Protein AF-V4SGR3-F1 (afdb_monomer_lite)

Organism: Citrus clementina (NCBI:txid85681)

Foldseek 3Di:
DDDDDDDDDDDDPDPCVVVCVVDDVPPPPPDPPPPPDPPQDPVRVVVVCVVVVVVVVCQVPDPVCVVPVVVVVVVVCVVVVPPPPPDPPDDDDDDDDDDDDDDDDDDDDDDDDDD

Secondary structure (DSSP, 8-state):
-PPPPPP--------GGGHHHHS------SS----------HHHHHHHHHHHHHHHHHHHT-HHHHH-HHHHHHHHHHHHH---S------------------------------

pLDDT: mean 72.45, std 18.81, range [42.94, 97.94]

InterPro domains:
  IPR028160 Ribosome biogenesis protein Slx9-like [PF15341] (2-80)

Sequence (115 aa):
KKKLRGRQKKLKVYNLSTLSESLPELKAPRQPIPAADLKLNCKARQKLILKEGKQLSTVLNHPAFQVDPLAAINQHLESTQRVSDEKPKKKMNKNGSKKRKGKSKTSDRAQSMDV

Radius of gyration: 29.83 Å; chains: 1; bounding box: 103×40×62 Å

Structure (mmCIF, N/CA/C/O backbone):
data_AF-V4SGR3-F1
#
_entry.id   AF-V4SGR3-F1
#
loop_
_atom_site.group_PDB
_atom_site.id
_atom_site.type_symbol
_atom_site.label_atom_id
_atom_site.label_alt_id
_atom_site.label_comp_id
_atom_site.label_asym_id
_atom_site.label_entity_id
_atom_site.label_seq_id
_atom_site.pdbx_PDB_ins_code
_atom_site.Cartn_x
_atom_site.Cartn_y
_atom_site.Cartn_z
_atom_site.occupancy
_atom_site.B_iso_or_equiv
_atom_site.auth_seq_id
_atom_site.auth_comp_id
_atom_site.auth_asym_id
_atom_site.auth_atom_id
_atom_site.pdbx_PDB_model_num
ATOM 1 N N . LYS A 1 1 ? -57.544 16.330 15.941 1.00 51.41 1 LYS A N 1
ATOM 2 C CA . LYS A 1 1 ? -56.678 15.941 14.792 1.00 51.41 1 LYS A CA 1
ATOM 3 C C . LYS A 1 1 ? -55.749 14.803 15.236 1.00 51.41 1 LYS A C 1
ATOM 5 O O . LYS A 1 1 ? -54.986 15.007 16.170 1.00 51.41 1 LYS A O 1
ATOM 10 N N . LYS A 1 2 ? -55.874 13.596 14.665 1.00 58.09 2 LYS A N 1
ATOM 11 C CA . LYS A 1 2 ? -55.183 12.364 15.119 1.00 58.09 2 LYS A CA 1
ATOM 12 C C . LYS A 1 2 ? -53.886 12.157 14.314 1.00 58.09 2 LYS A C 1
ATOM 14 O O . LYS A 1 2 ? -53.921 12.275 13.095 1.00 58.09 2 LYS A O 1
ATOM 19 N N . LYS A 1 3 ? -52.750 11.902 14.981 1.00 68.06 3 LYS A N 1
ATOM 20 C CA . LYS A 1 3 ? -51.427 11.748 14.337 1.00 68.06 3 LYS A CA 1
ATOM 21 C C . LYS A 1 3 ? -51.318 10.410 13.587 1.00 68.06 3 LYS A C 1
ATOM 23 O O . LYS A 1 3 ? -51.694 9.369 14.124 1.00 68.06 3 LYS A O 1
ATOM 28 N N . LEU A 1 4 ? -50.791 10.452 12.361 1.00 64.69 4 LEU A N 1
ATOM 29 C CA . LEU A 1 4 ? -50.535 9.283 11.513 1.00 64.69 4 LEU A CA 1
ATOM 30 C C . LEU A 1 4 ? -49.384 8.442 12.091 1.00 64.69 4 LEU A C 1
ATOM 32 O O . LEU A 1 4 ? -48.304 8.961 12.371 1.00 64.69 4 LEU A O 1
ATOM 36 N N . ARG A 1 5 ? -49.623 7.138 12.280 1.00 66.75 5 ARG A N 1
ATOM 37 C CA . ARG A 1 5 ? -48.613 6.158 12.712 1.00 66.75 5 ARG A CA 1
ATOM 38 C C . ARG A 1 5 ? -47.539 6.008 11.628 1.00 66.75 5 ARG A C 1
ATOM 40 O O . ARG A 1 5 ? -47.860 5.725 10.477 1.00 66.75 5 ARG A O 1
ATOM 47 N N . GLY A 1 6 ? -46.270 6.165 12.006 1.00 71.62 6 GLY A N 1
ATOM 48 C CA . GLY A 1 6 ? -45.130 5.929 11.120 1.00 71.62 6 GLY A CA 1
ATOM 49 C C . GLY A 1 6 ? -45.073 4.474 10.642 1.00 71.62 6 GLY A C 1
ATOM 50 O O . GLY A 1 6 ? -45.268 3.545 11.426 1.00 71.62 6 GLY A O 1
ATOM 51 N N . ARG A 1 7 ? -44.811 4.270 9.346 1.00 70.50 7 ARG A N 1
ATOM 52 C CA . ARG A 1 7 ? -44.596 2.938 8.765 1.00 70.50 7 ARG A CA 1
ATOM 53 C C . ARG A 1 7 ? -43.303 2.334 9.320 1.00 70.50 7 ARG A C 1
ATOM 55 O O . ARG A 1 7 ? -42.225 2.876 9.098 1.00 70.50 7 ARG A O 1
ATOM 62 N N . GLN A 1 8 ? -43.402 1.186 9.987 1.00 70.44 8 GLN A N 1
ATOM 63 C CA . GLN A 1 8 ? -42.239 0.377 10.349 1.00 70.44 8 GLN A CA 1
ATOM 64 C C . GLN A 1 8 ? -41.710 -0.328 9.093 1.00 70.44 8 GLN A C 1
ATOM 66 O O . GLN A 1 8 ? -42.360 -1.225 8.555 1.00 70.44 8 GLN A O 1
ATOM 71 N N . LYS A 1 9 ? -40.537 0.083 8.598 1.00 71.62 9 LYS A N 1
ATOM 72 C CA . LYS A 1 9 ? -39.818 -0.660 7.555 1.00 71.62 9 LYS A CA 1
ATOM 73 C C . LYS A 1 9 ? -39.238 -1.926 8.188 1.00 71.62 9 LYS A C 1
ATOM 75 O O . LYS A 1 9 ? -38.328 -1.842 9.006 1.00 71.62 9 LYS A O 1
ATOM 80 N N . LYS A 1 10 ? -39.762 -3.096 7.814 1.00 71.88 10 LYS A N 1
ATOM 81 C CA . LYS A 1 10 ? -39.150 -4.381 8.167 1.00 71.88 10 LYS A CA 1
ATOM 82 C C . LYS A 1 10 ? -37.917 -4.572 7.286 1.00 71.88 10 LYS A C 1
ATOM 84 O O . LYS A 1 10 ? -38.044 -4.823 6.090 1.00 71.88 10 LYS A O 1
ATOM 89 N N . LEU A 1 11 ? -36.734 -4.386 7.866 1.00 70.56 11 LEU A N 1
ATOM 90 C CA . LEU A 1 11 ? -35.474 -4.763 7.231 1.00 70.56 11 LEU A CA 1
ATOM 91 C C . LEU A 1 11 ? -35.494 -6.278 6.999 1.00 70.56 11 LEU A C 1
ATOM 93 O O . LEU A 1 11 ? -35.638 -7.049 7.946 1.00 70.56 11 LEU A O 1
ATOM 97 N N . LYS A 1 12 ? -35.381 -6.701 5.737 1.00 72.50 12 LYS A N 1
ATOM 98 C CA . LYS A 1 12 ? -35.099 -8.098 5.407 1.00 72.50 12 LYS A CA 1
ATOM 99 C C . LYS A 1 12 ? -33.652 -8.362 5.815 1.00 72.50 12 LYS A C 1
ATOM 101 O O . LYS A 1 12 ? -32.735 -7.859 5.173 1.00 72.50 12 LYS A O 1
ATOM 106 N N . VAL A 1 13 ? -33.457 -9.097 6.904 1.00 75.44 13 VAL A N 1
ATOM 107 C CA . VAL A 1 13 ? -32.138 -9.613 7.272 1.00 75.44 13 VAL A CA 1
ATOM 108 C C . VAL A 1 13 ? -31.880 -10.792 6.345 1.00 75.44 13 VAL A C 1
ATOM 110 O O . VAL A 1 13 ? -32.377 -11.891 6.576 1.00 75.44 13 VAL A O 1
ATOM 113 N N . TYR A 1 14 ? -31.200 -10.542 5.230 1.00 75.94 14 TYR A N 1
ATOM 114 C CA . TYR A 1 14 ? -30.718 -11.628 4.389 1.00 75.94 14 TYR A CA 1
ATOM 115 C C . TYR A 1 14 ? -29.699 -12.428 5.199 1.00 75.94 14 TYR A C 1
ATOM 117 O O . TYR A 1 14 ? -28.774 -11.856 5.777 1.00 75.94 14 TYR A O 1
ATOM 125 N N . ASN A 1 15 ? -29.907 -13.740 5.292 1.00 77.00 15 ASN A N 1
ATOM 126 C CA . ASN A 1 15 ? -28.974 -14.621 5.970 1.00 77.00 15 ASN A CA 1
ATOM 127 C C . ASN A 1 15 ? -27.709 -14.746 5.105 1.00 77.00 15 ASN A C 1
ATOM 129 O O . ASN A 1 15 ? -27.750 -15.340 4.033 1.00 77.00 15 ASN A O 1
ATOM 133 N N . LEU A 1 16 ? -26.609 -14.145 5.562 1.00 81.38 16 LEU A N 1
ATOM 134 C CA . LEU A 1 16 ? -25.319 -14.141 4.868 1.00 81.38 16 LEU A CA 1
ATOM 135 C C . LEU A 1 16 ? -24.459 -15.375 5.188 1.00 81.38 16 LEU A C 1
ATOM 137 O O . LEU A 1 16 ? -23.307 -15.432 4.768 1.00 81.38 16 LEU A O 1
ATOM 141 N N . SER A 1 17 ? -24.988 -16.368 5.914 1.00 76.25 17 SER A N 1
ATOM 142 C CA . SER A 1 17 ? -24.264 -17.603 6.244 1.00 76.25 17 SER A CA 1
ATOM 143 C C . SER A 1 17 ? -23.819 -18.402 5.017 1.00 76.25 17 SER A C 1
ATOM 145 O O . SER A 1 17 ? -22.897 -19.193 5.130 1.00 76.25 17 SER A O 1
ATOM 147 N N . THR A 1 18 ? -24.400 -18.189 3.835 1.00 77.44 18 THR A N 1
ATOM 148 C CA . THR A 1 18 ? -23.925 -18.832 2.597 1.00 77.44 18 THR A CA 1
ATOM 149 C C . THR A 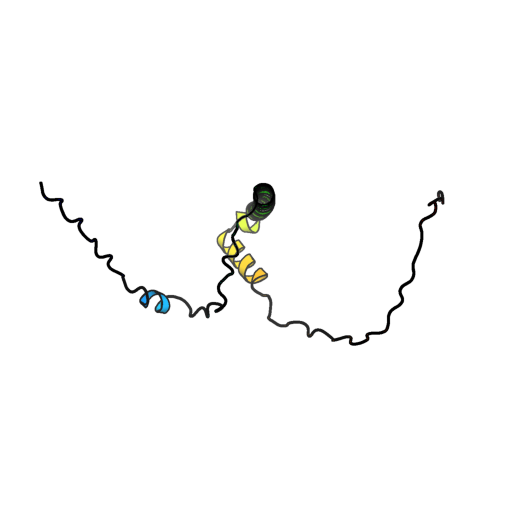1 18 ? -22.570 -18.292 2.128 1.00 77.44 18 THR A C 1
ATOM 151 O O . THR A 1 18 ? -21.852 -18.978 1.409 1.00 77.44 18 THR A O 1
ATOM 154 N N . LEU A 1 19 ? -22.167 -17.086 2.551 1.00 75.62 19 LEU A N 1
ATOM 155 C CA . LEU A 1 19 ? -20.874 -16.513 2.163 1.00 75.62 19 LEU A CA 1
ATOM 156 C C . LEU A 1 19 ? -19.692 -17.265 2.790 1.00 75.62 19 LEU A C 1
ATOM 158 O O . LEU A 1 19 ? -18.603 -17.254 2.218 1.00 75.62 19 LEU A O 1
ATOM 162 N N . SER A 1 20 ? -19.890 -17.951 3.923 1.00 72.44 20 SER A N 1
ATOM 163 C CA . SER A 1 20 ? -18.819 -18.731 4.555 1.00 72.44 20 SER A CA 1
ATOM 164 C C . SER A 1 20 ? -18.454 -19.999 3.790 1.00 72.44 20 SER A C 1
ATOM 166 O O . SER A 1 20 ? -17.348 -20.485 3.962 1.00 72.44 20 SER A O 1
ATOM 168 N N . GLU A 1 21 ? -19.345 -20.525 2.946 1.00 78.38 21 GLU A N 1
ATOM 169 C CA . GLU A 1 21 ? -19.049 -21.685 2.092 1.00 78.38 21 GLU A CA 1
ATOM 170 C C . GLU A 1 21 ? -18.131 -21.307 0.918 1.00 78.38 21 GLU A C 1
ATOM 172 O O . GLU A 1 21 ? -17.300 -22.097 0.486 1.00 78.38 21 GLU A O 1
ATOM 177 N N . SER A 1 22 ? -18.249 -20.068 0.428 1.00 77.50 22 SER A N 1
ATOM 178 C CA . SER A 1 22 ? -17.468 -19.564 -0.711 1.00 77.50 22 SER A CA 1
ATOM 179 C C . SER A 1 22 ? -16.070 -19.052 -0.355 1.00 77.50 22 SER A C 1
ATOM 181 O O . SER A 1 22 ? -15.267 -18.782 -1.247 1.00 77.50 22 SER A O 1
ATOM 183 N N . LEU A 1 23 ? -15.781 -18.877 0.934 1.00 78.81 23 LEU A N 1
ATOM 184 C CA . LEU A 1 23 ? -14.497 -18.375 1.404 1.00 78.81 23 LEU A CA 1
ATOM 185 C C . LEU A 1 23 ? -13.687 -19.527 2.005 1.00 78.81 23 LEU A C 1
ATOM 187 O O . LEU A 1 23 ? -14.259 -20.372 2.693 1.00 78.81 23 LEU A O 1
ATOM 191 N N . PRO A 1 24 ? -12.356 -19.557 1.809 1.00 75.38 24 PRO A N 1
ATOM 192 C CA . PRO A 1 24 ? -11.494 -20.448 2.571 1.00 75.38 24 PRO A CA 1
ATOM 193 C C . PRO A 1 24 ? -11.801 -20.285 4.057 1.00 75.38 24 PRO A C 1
ATOM 195 O O . PRO A 1 24 ? -12.017 -19.158 4.510 1.00 75.38 24 PRO A O 1
ATOM 198 N N . GLU A 1 25 ? -11.822 -21.391 4.800 1.00 66.38 25 GLU A N 1
ATOM 199 C CA . GLU A 1 25 ? -12.164 -21.429 6.222 1.00 66.38 25 GLU A CA 1
ATOM 200 C C . GLU A 1 25 ? -11.074 -20.716 7.050 1.00 66.38 25 GLU A C 1
ATOM 202 O O . GLU A 1 25 ? -10.237 -21.315 7.724 1.00 66.38 25 GLU A O 1
ATOM 207 N N . LEU A 1 26 ? -11.041 -19.388 6.954 1.00 60.75 26 LEU A N 1
ATOM 208 C CA . LEU A 1 26 ? -10.175 -18.508 7.709 1.00 60.75 26 LEU A CA 1
ATOM 209 C C . LEU A 1 26 ? -10.612 -18.655 9.158 1.00 60.75 26 LEU A C 1
ATOM 211 O O . LEU A 1 26 ? -11.642 -18.114 9.569 1.00 60.75 26 LEU A O 1
ATOM 215 N N . LYS A 1 27 ? -9.838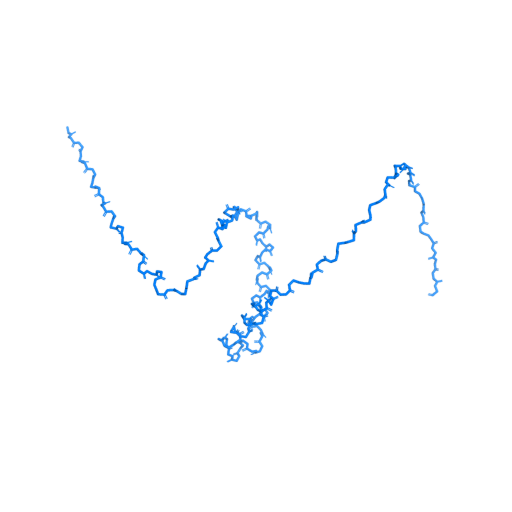 -19.414 9.941 1.00 60.38 27 LYS A N 1
ATOM 216 C CA . LYS A 1 27 ? -9.930 -19.394 11.399 1.00 60.38 27 LYS A CA 1
ATOM 217 C C . LYS A 1 27 ? -9.615 -17.966 11.823 1.00 60.38 27 LYS A C 1
ATOM 219 O O . LYS A 1 27 ? -8.459 -17.606 12.026 1.00 60.38 27 LYS A O 1
ATOM 224 N N . ALA A 1 28 ? -10.649 -17.131 11.877 1.00 59.81 28 ALA A N 1
ATOM 225 C CA . ALA A 1 28 ? -10.523 -15.762 12.324 1.00 59.81 28 ALA A CA 1
ATOM 226 C C . ALA A 1 28 ? -9.835 -15.815 13.692 1.00 59.81 28 ALA A C 1
ATOM 228 O O . ALA A 1 28 ? -10.284 -16.582 14.557 1.00 59.81 28 ALA A O 1
ATOM 229 N N . PRO A 1 29 ? -8.748 -15.059 13.916 1.00 57.94 29 PRO A N 1
ATOM 230 C CA . PRO A 1 29 ? -8.237 -14.875 15.256 1.00 57.94 29 PRO A CA 1
ATOM 231 C C . PRO A 1 29 ? -9.416 -14.416 16.110 1.00 57.94 29 PRO A C 1
ATOM 233 O O . PRO A 1 29 ? -9.973 -13.345 15.901 1.00 57.94 29 PRO A O 1
ATOM 236 N N . ARG A 1 30 ? -9.839 -15.258 17.055 1.00 55.56 30 ARG A N 1
ATOM 237 C CA . ARG A 1 30 ? -10.978 -15.016 17.957 1.00 55.56 30 ARG A CA 1
ATOM 238 C C . ARG A 1 30 ? -10.737 -13.856 18.926 1.00 55.56 30 ARG A C 1
ATOM 240 O O . ARG A 1 30 ? -11.505 -13.663 19.864 1.00 55.56 30 ARG A O 1
ATOM 247 N N . GLN A 1 31 ? -9.642 -13.129 18.743 1.00 58.59 31 GLN A N 1
ATOM 248 C CA . GLN A 1 31 ? -9.392 -11.916 19.478 1.00 58.59 31 GLN A CA 1
ATOM 249 C C . GLN A 1 31 ? -10.170 -10.808 18.781 1.00 58.59 31 GLN A C 1
ATOM 251 O O . GLN A 1 31 ? -9.966 -10.608 17.581 1.00 58.59 31 GLN A O 1
ATOM 256 N N . PRO A 1 32 ? -11.058 -10.089 19.488 1.00 55.91 32 PRO A N 1
ATOM 257 C CA . PRO A 1 32 ? -11.526 -8.823 18.967 1.00 55.91 32 PRO A CA 1
ATOM 258 C C . PRO A 1 32 ? -10.269 -8.029 18.625 1.00 55.91 32 PRO A C 1
ATOM 260 O O . PRO A 1 32 ? -9.441 -7.773 19.502 1.00 55.91 32 PRO A O 1
ATOM 263 N N . ILE A 1 33 ? -10.097 -7.703 17.339 1.00 57.41 33 ILE A N 1
ATOM 264 C CA . ILE A 1 33 ? -9.178 -6.642 16.933 1.00 57.41 33 ILE A CA 1
ATOM 265 C C . ILE A 1 33 ? -9.501 -5.516 17.902 1.00 57.41 33 ILE A C 1
ATOM 267 O O . ILE A 1 33 ? -10.682 -5.154 17.985 1.00 57.41 33 ILE A O 1
ATOM 271 N N . PRO A 1 34 ? -8.541 -5.031 18.707 1.00 52.59 34 PRO A N 1
ATOM 272 C CA . PRO A 1 34 ? -8.849 -3.955 19.608 1.00 52.59 34 PRO A CA 1
ATOM 273 C C . PRO A 1 34 ? -9.347 -2.838 18.706 1.00 52.59 34 PRO A C 1
ATOM 275 O O . PRO A 1 34 ? -8.572 -2.234 17.967 1.00 52.59 34 PRO A O 1
ATOM 278 N N . ALA A 1 35 ? -10.640 -2.535 18.786 1.00 54.19 35 ALA A N 1
ATOM 279 C CA . ALA A 1 35 ? -11.191 -1.255 18.387 1.00 54.19 35 ALA A CA 1
ATOM 280 C C . ALA A 1 35 ? -10.675 -0.186 19.368 1.00 54.19 35 ALA A C 1
ATOM 282 O O . ALA A 1 35 ? -11.425 0.663 19.832 1.00 54.19 35 ALA A O 1
ATOM 283 N N . ALA A 1 36 ? -9.394 -0.281 19.747 1.00 56.84 36 ALA A N 1
ATOM 284 C CA . ALA A 1 36 ? -8.630 0.726 20.431 1.00 56.84 36 ALA A CA 1
ATOM 285 C C . ALA A 1 36 ? -8.511 1.849 19.416 1.00 56.84 36 ALA A C 1
ATOM 287 O O . ALA A 1 36 ? -7.611 1.866 18.580 1.00 56.84 36 ALA A O 1
ATOM 288 N N . ASP A 1 37 ? -9.548 2.675 19.431 1.00 58.06 37 ASP A N 1
ATOM 289 C CA . ASP A 1 37 ? -9.694 3.963 18.802 1.00 58.06 37 ASP A CA 1
ATOM 290 C C . ASP A 1 37 ? -8.477 4.355 17.967 1.00 58.06 37 ASP A C 1
ATOM 292 O O . ASP A 1 37 ? -7.470 4.844 18.486 1.00 58.06 37 ASP A O 1
ATOM 296 N N . LEU A 1 38 ? -8.621 4.274 16.643 1.00 64.50 38 LEU A N 1
ATOM 297 C CA . LEU A 1 38 ? -7.777 4.988 15.679 1.00 64.50 38 LEU A CA 1
ATOM 298 C C . LEU A 1 38 ? -7.953 6.523 15.820 1.00 64.50 38 LEU A C 1
ATOM 300 O O . LEU A 1 38 ? -7.930 7.281 14.844 1.00 64.50 38 LEU A O 1
ATOM 304 N N . LYS A 1 39 ? -8.138 7.030 17.047 1.00 80.94 39 LYS A N 1
ATOM 305 C CA . LYS A 1 39 ? -8.001 8.428 17.447 1.00 80.94 39 LYS A CA 1
ATOM 306 C C . LYS A 1 39 ? -6.525 8.799 17.402 1.00 80.94 39 LYS A C 1
ATOM 308 O O . LYS A 1 39 ? -5.883 9.117 18.398 1.00 80.94 39 LYS A O 1
ATOM 313 N N . LEU A 1 40 ? -5.988 8.810 16.191 1.00 82.31 40 LEU A N 1
ATOM 314 C CA . LEU A 1 40 ? -4.724 9.453 15.906 1.00 82.31 40 LEU A CA 1
ATOM 315 C C . LEU A 1 40 ? -4.912 10.962 16.101 1.00 82.31 40 LEU A C 1
ATOM 317 O O . LEU A 1 40 ? -5.844 11.567 15.562 1.00 82.31 40 LEU A O 1
ATOM 321 N N . ASN A 1 41 ? -4.033 11.587 16.878 1.00 93.44 41 ASN A N 1
ATOM 322 C CA . ASN A 1 41 ? -3.975 13.045 16.927 1.00 93.44 41 ASN A CA 1
ATOM 323 C C . ASN A 1 41 ? -3.486 13.603 15.573 1.00 93.44 41 ASN A C 1
ATOM 325 O O . ASN A 1 41 ? -2.897 12.877 14.769 1.00 93.44 41 ASN A O 1
ATOM 329 N N . CYS A 1 42 ? -3.717 14.891 15.306 1.00 92.12 42 CYS A N 1
ATOM 330 C CA . CYS A 1 42 ? -3.391 15.506 14.012 1.00 92.12 42 CYS A CA 1
ATOM 331 C C . CYS A 1 42 ? -1.911 15.325 13.625 1.00 92.12 42 CYS A C 1
ATOM 333 O O . CYS A 1 42 ? -1.608 15.006 12.477 1.00 92.12 42 CYS A O 1
ATOM 335 N N . LYS A 1 43 ? -0.990 15.430 14.595 1.00 94.25 43 LYS A N 1
ATOM 336 C CA . LYS A 1 43 ? 0.452 15.216 14.376 1.00 94.25 43 LYS A CA 1
ATOM 337 C C . LYS A 1 43 ? 0.769 13.761 14.014 1.00 94.25 43 LYS A C 1
ATOM 339 O O . LYS A 1 43 ? 1.594 13.505 13.142 1.00 94.25 43 LYS A O 1
ATOM 344 N N . ALA A 1 44 ? 0.121 12.801 14.669 1.00 93.81 44 ALA A N 1
ATOM 345 C CA . ALA A 1 44 ? 0.268 11.380 14.378 1.00 93.81 44 ALA A CA 1
ATOM 346 C C . ALA A 1 44 ? -0.271 11.039 12.983 1.00 93.81 44 ALA A C 1
ATOM 348 O O . ALA A 1 44 ? 0.394 10.312 12.251 1.00 93.81 44 ALA A O 1
ATOM 349 N N . ARG A 1 45 ? -1.408 11.624 12.576 1.00 94.69 45 ARG A N 1
ATOM 350 C CA . ARG A 1 45 ? -1.950 11.471 11.213 1.00 94.69 45 ARG A CA 1
ATOM 351 C C . ARG A 1 45 ? -0.993 12.012 10.159 1.00 94.69 45 ARG A C 1
ATOM 353 O O . ARG A 1 45 ? -0.706 11.309 9.203 1.00 94.69 45 ARG A O 1
ATOM 360 N N . GLN A 1 46 ? -0.445 13.212 10.353 1.00 95.88 46 GLN A N 1
ATOM 361 C CA . GLN A 1 46 ? 0.540 13.779 9.423 1.00 95.88 46 GLN A CA 1
ATOM 362 C C . GLN A 1 46 ? 1.776 12.884 9.287 1.00 95.88 46 GLN A C 1
ATOM 364 O O . GLN A 1 46 ? 2.207 12.586 8.178 1.00 95.88 46 GLN A O 1
ATOM 369 N N . LYS A 1 47 ? 2.320 12.392 10.408 1.00 96.12 47 LYS A N 1
ATOM 370 C CA . LYS A 1 47 ? 3.448 11.450 10.383 1.00 96.12 47 LYS A CA 1
ATOM 371 C C . LYS A 1 47 ? 3.103 10.148 9.662 1.00 96.12 47 LYS A C 1
ATOM 373 O O . LYS A 1 47 ? 3.958 9.631 8.953 1.00 96.12 47 LYS A O 1
ATOM 378 N N . LEU A 1 48 ? 1.890 9.627 9.848 1.00 95.12 48 LEU A N 1
ATOM 379 C CA . LEU A 1 48 ? 1.413 8.440 9.142 1.00 95.12 48 LEU A CA 1
ATOM 380 C C . LEU A 1 48 ? 1.366 8.699 7.633 1.00 95.12 48 LEU A C 1
ATOM 382 O O . LEU A 1 48 ? 2.016 7.980 6.891 1.00 95.12 48 LEU A O 1
ATOM 386 N N . ILE A 1 49 ? 0.719 9.782 7.194 1.00 96.12 49 ILE A N 1
ATOM 387 C CA . ILE A 1 49 ? 0.627 10.157 5.772 1.00 96.12 49 ILE A CA 1
ATOM 388 C C . ILE A 1 49 ? 2.017 10.262 5.132 1.00 96.12 49 ILE A C 1
ATOM 390 O O . ILE A 1 49 ? 2.235 9.733 4.048 1.00 96.12 49 ILE A O 1
ATOM 394 N N . LEU A 1 50 ? 2.983 10.893 5.809 1.00 97.69 50 LEU A N 1
ATOM 395 C CA . LEU A 1 50 ? 4.351 11.011 5.292 1.00 97.69 50 LEU A CA 1
ATOM 396 C C . LEU A 1 50 ? 5.071 9.661 5.180 1.00 97.69 50 LEU A C 1
ATOM 398 O O . LEU A 1 50 ? 5.898 9.489 4.288 1.00 97.69 50 LEU A O 1
ATOM 402 N N . LYS A 1 51 ? 4.804 8.718 6.087 1.00 97.38 51 LYS A N 1
ATOM 403 C CA . LYS A 1 51 ? 5.389 7.371 6.034 1.00 97.38 51 LYS A CA 1
ATOM 404 C C . LYS A 1 51 ? 4.772 6.548 4.909 1.00 97.38 51 LYS A C 1
ATOM 406 O O . LYS A 1 51 ? 5.511 6.046 4.069 1.00 97.38 51 LYS A O 1
ATOM 411 N N . GLU A 1 52 ? 3.445 6.485 4.868 1.00 96.25 52 GLU A N 1
ATOM 412 C CA . GLU A 1 52 ? 2.701 5.735 3.852 1.00 96.25 52 GLU A CA 1
ATOM 413 C C . GLU A 1 52 ? 2.959 6.300 2.451 1.00 96.25 52 GLU A C 1
ATOM 415 O O . GLU A 1 52 ? 3.197 5.549 1.514 1.00 96.25 52 GLU A O 1
ATOM 420 N N . GLY A 1 53 ? 3.025 7.627 2.302 1.00 97.94 53 GLY A N 1
ATOM 421 C CA . GLY A 1 53 ? 3.353 8.263 1.025 1.00 97.94 53 GLY A CA 1
ATOM 422 C C . GLY A 1 53 ? 4.744 7.882 0.512 1.00 97.94 53 GLY A C 1
ATOM 423 O O . GLY A 1 53 ? 4.908 7.594 -0.672 1.00 97.94 53 GLY A O 1
ATOM 424 N N . LYS A 1 54 ? 5.743 7.805 1.403 1.00 97.31 54 LYS A N 1
ATOM 425 C CA . LYS A 1 54 ? 7.083 7.318 1.040 1.00 97.31 54 LYS A CA 1
ATOM 426 C C . LYS A 1 54 ? 7.042 5.854 0.609 1.00 97.31 54 LYS A C 1
ATOM 428 O O . LYS A 1 54 ? 7.584 5.533 -0.443 1.00 97.31 54 LYS A O 1
ATOM 433 N N . GLN A 1 55 ? 6.371 4.991 1.368 1.00 95.31 55 GLN A N 1
ATOM 434 C CA . GLN A 1 55 ? 6.231 3.573 1.022 1.00 95.31 55 GLN A CA 1
ATOM 435 C C . GLN A 1 55 ? 5.523 3.377 -0.324 1.00 95.31 55 GLN A C 1
ATOM 437 O O . GLN A 1 55 ? 6.008 2.639 -1.180 1.00 95.31 55 GLN A O 1
ATOM 442 N N . LEU A 1 56 ? 4.438 4.110 -0.569 1.00 96.00 56 LEU A N 1
ATOM 443 C CA . LEU A 1 56 ? 3.744 4.071 -1.850 1.00 96.00 56 LEU A CA 1
ATOM 444 C C . LEU A 1 56 ? 4.665 4.511 -2.992 1.00 96.00 56 LEU A C 1
ATOM 446 O O . LEU A 1 56 ? 4.760 3.816 -3.998 1.00 96.00 56 LEU A O 1
ATOM 450 N N . SER A 1 57 ? 5.402 5.613 -2.818 1.00 97.12 57 SER A N 1
ATOM 451 C CA . SER A 1 57 ? 6.350 6.074 -3.838 1.00 97.12 57 SER A CA 1
ATOM 452 C C . SER A 1 57 ? 7.418 5.025 -4.155 1.00 97.12 57 SER A C 1
ATOM 454 O O . SER A 1 57 ? 7.768 4.842 -5.316 1.00 97.12 57 SER A O 1
ATOM 456 N N . THR A 1 58 ? 7.891 4.276 -3.153 1.00 95.81 58 THR A N 1
ATOM 457 C CA . THR A 1 58 ? 8.872 3.207 -3.382 1.00 95.81 58 THR A CA 1
ATOM 458 C C . THR A 1 58 ? 8.298 2.038 -4.173 1.00 95.81 58 THR A C 1
ATOM 460 O O . THR A 1 58 ? 9.003 1.497 -5.017 1.00 95.81 58 THR A O 1
ATOM 463 N N . VAL A 1 59 ? 7.026 1.684 -3.962 1.00 94.69 59 VAL A N 1
ATOM 464 C CA . VAL A 1 59 ? 6.350 0.634 -4.741 1.00 94.69 59 VAL A CA 1
ATOM 465 C C . VAL A 1 59 ? 6.146 1.088 -6.185 1.00 94.69 59 VAL A C 1
ATOM 467 O O . VAL A 1 59 ? 6.504 0.362 -7.105 1.00 94.69 59 VAL A O 1
ATOM 470 N N . LEU A 1 60 ? 5.647 2.310 -6.395 1.00 95.75 60 LEU A N 1
ATOM 471 C CA . LEU A 1 60 ? 5.398 2.853 -7.738 1.00 95.75 60 LEU A CA 1
ATOM 472 C C . LEU A 1 60 ? 6.684 3.017 -8.565 1.00 95.75 60 LEU A C 1
ATOM 474 O O . LEU A 1 60 ? 6.676 2.832 -9.781 1.00 95.75 60 LEU A O 1
ATOM 478 N N . ASN A 1 61 ? 7.798 3.341 -7.907 1.00 97.12 61 ASN A N 1
ATOM 479 C CA . ASN A 1 61 ? 9.099 3.489 -8.558 1.00 97.12 61 ASN A CA 1
ATOM 480 C C . ASN A 1 61 ? 9.848 2.156 -8.734 1.00 97.12 61 ASN A C 1
ATOM 482 O O . ASN A 1 61 ? 10.943 2.147 -9.293 1.00 97.12 61 ASN A O 1
ATOM 486 N N . HIS A 1 62 ? 9.306 1.036 -8.249 1.00 96.56 62 HIS A N 1
ATOM 487 C CA . HIS A 1 62 ? 9.978 -0.253 -8.343 1.00 96.56 62 HIS A CA 1
ATOM 488 C C . HIS A 1 62 ? 9.868 -0.820 -9.771 1.00 96.56 62 HIS A C 1
ATOM 490 O O . HIS A 1 62 ? 8.755 -0.942 -10.288 1.00 96.56 62 HIS A O 1
ATOM 496 N N . PRO A 1 63 ? 10.975 -1.247 -10.409 1.00 96.69 63 PRO A N 1
ATOM 497 C CA . PRO A 1 63 ? 10.957 -1.680 -11.808 1.00 96.69 63 PRO A CA 1
ATOM 498 C C . PRO A 1 63 ? 10.042 -2.886 -12.040 1.00 96.69 63 PRO A C 1
ATOM 500 O O . PRO A 1 63 ? 9.294 -2.909 -13.011 1.00 96.69 63 PRO A O 1
ATOM 503 N N . ALA A 1 64 ? 10.015 -3.854 -11.116 1.00 95.62 64 ALA A N 1
ATOM 504 C CA . ALA A 1 64 ? 9.107 -4.997 -11.238 1.00 95.62 64 ALA A CA 1
ATOM 505 C C . ALA A 1 64 ? 7.627 -4.574 -11.220 1.00 95.62 64 ALA A C 1
ATOM 507 O O . ALA A 1 64 ? 6.822 -5.165 -11.928 1.00 95.62 64 ALA A O 1
ATOM 508 N N . PHE A 1 65 ? 7.280 -3.528 -10.458 1.00 96.62 65 PHE A N 1
ATOM 509 C CA . PHE A 1 65 ? 5.906 -3.031 -10.366 1.00 96.62 65 PHE A CA 1
ATOM 510 C C . PHE A 1 65 ? 5.490 -2.250 -11.620 1.00 96.62 65 PHE A C 1
ATOM 512 O O . PHE A 1 65 ? 4.325 -2.283 -12.003 1.00 96.62 65 PHE A O 1
ATOM 519 N N . GLN A 1 66 ? 6.437 -1.572 -12.276 1.00 96.19 66 GLN A N 1
ATOM 520 C CA . GLN A 1 66 ? 6.191 -0.871 -13.540 1.00 96.19 66 GLN A CA 1
ATOM 521 C C . GLN A 1 66 ? 5.981 -1.831 -14.716 1.00 96.19 66 GLN A C 1
ATOM 523 O O . GLN A 1 66 ? 5.204 -1.521 -15.615 1.00 96.19 66 GLN A O 1
ATOM 528 N N . VAL A 1 67 ? 6.670 -2.977 -14.711 1.00 97.25 67 VAL A N 1
ATOM 529 C CA . VAL A 1 67 ? 6.554 -3.996 -15.765 1.00 97.25 67 VAL A CA 1
ATOM 530 C C . VAL A 1 67 ? 5.297 -4.847 -15.580 1.00 97.25 67 VAL A C 1
ATOM 532 O O . VAL A 1 67 ? 4.523 -4.992 -16.522 1.00 97.25 67 VAL A O 1
ATOM 535 N N . ASP A 1 68 ? 5.082 -5.395 -14.380 1.00 97.44 68 ASP A N 1
ATOM 536 C CA . ASP A 1 68 ? 3.888 -6.178 -14.050 1.00 97.44 68 ASP A CA 1
ATOM 537 C C . ASP A 1 68 ? 3.482 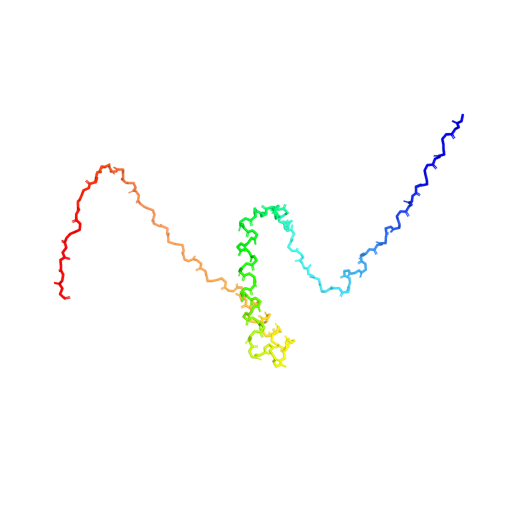-5.949 -12.581 1.00 97.44 68 ASP A C 1
ATOM 539 O O . ASP A 1 68 ? 4.049 -6.560 -11.663 1.00 97.44 68 ASP A O 1
ATOM 543 N N . PRO A 1 69 ? 2.480 -5.088 -12.325 1.00 96.31 69 PRO A N 1
ATOM 544 C CA . PRO A 1 69 ? 2.066 -4.776 -10.966 1.00 96.31 69 PRO A CA 1
ATOM 545 C C . PRO A 1 69 ? 1.462 -5.990 -10.252 1.00 96.31 69 PRO A C 1
ATOM 547 O O . PRO A 1 69 ? 1.625 -6.118 -9.039 1.00 96.31 69 PRO A O 1
ATOM 550 N N . LEU A 1 70 ? 0.791 -6.899 -10.970 1.00 96.69 70 LEU A N 1
ATOM 551 C CA . LEU A 1 70 ? 0.139 -8.061 -10.361 1.00 96.69 70 LEU A CA 1
ATOM 552 C C . LEU A 1 70 ? 1.174 -9.096 -9.924 1.00 96.69 70 LEU A C 1
ATOM 554 O O . LEU A 1 70 ? 1.129 -9.563 -8.784 1.00 96.69 70 LEU A O 1
ATOM 558 N N . ALA A 1 71 ? 2.146 -9.408 -10.784 1.00 95.94 71 ALA A N 1
ATOM 559 C CA . ALA A 1 71 ? 3.236 -10.311 -10.423 1.00 95.94 71 ALA A CA 1
ATOM 560 C C . ALA A 1 71 ? 4.100 -9.741 -9.289 1.00 95.94 71 ALA A C 1
ATOM 562 O O . ALA A 1 71 ? 4.454 -10.473 -8.362 1.00 95.94 71 ALA A O 1
ATOM 563 N N . ALA A 1 72 ? 4.390 -8.436 -9.309 1.00 96.31 72 ALA A N 1
ATOM 564 C CA . ALA A 1 72 ? 5.152 -7.776 -8.250 1.00 96.31 72 ALA A CA 1
ATOM 565 C C . ALA A 1 72 ? 4.433 -7.825 -6.892 1.00 96.31 72 ALA A C 1
ATOM 567 O O . ALA A 1 72 ? 5.067 -8.099 -5.871 1.00 96.31 72 ALA A O 1
ATOM 568 N N . ILE A 1 73 ? 3.111 -7.608 -6.868 1.00 94.69 73 ILE A N 1
ATOM 569 C CA . ILE A 1 73 ? 2.304 -7.756 -5.649 1.00 94.69 73 ILE A CA 1
ATOM 570 C C . ILE A 1 73 ? 2.362 -9.201 -5.151 1.00 94.69 73 ILE A C 1
ATOM 572 O O . ILE A 1 73 ? 2.625 -9.416 -3.970 1.00 94.69 73 ILE A O 1
ATOM 576 N N . ASN A 1 74 ? 2.178 -10.190 -6.027 1.00 94.31 74 ASN A N 1
ATOM 577 C CA . ASN A 1 74 ? 2.214 -11.600 -5.633 1.00 94.31 74 ASN A CA 1
ATOM 578 C C . ASN A 1 74 ? 3.576 -11.995 -5.044 1.00 94.31 74 ASN A C 1
ATOM 580 O O . ASN A 1 74 ? 3.632 -12.565 -3.957 1.00 94.31 74 ASN A O 1
ATOM 584 N N . GLN A 1 75 ? 4.678 -11.600 -5.686 1.00 93.88 75 GLN A N 1
ATOM 585 C CA . GLN A 1 75 ? 6.031 -11.813 -5.162 1.00 93.88 75 GLN A CA 1
ATOM 586 C C . GLN A 1 75 ? 6.237 -11.131 -3.798 1.00 93.88 75 GLN A C 1
ATOM 588 O O . GLN A 1 75 ? 6.837 -11.702 -2.881 1.00 93.88 75 GLN A O 1
ATOM 593 N N . HIS A 1 76 ? 5.741 -9.902 -3.636 1.00 92.00 76 HIS A N 1
ATOM 594 C CA . HIS A 1 76 ? 5.817 -9.193 -2.363 1.00 92.00 76 HIS A CA 1
ATOM 595 C C . HIS A 1 76 ? 5.034 -9.915 -1.260 1.00 92.00 76 HIS A C 1
ATOM 597 O O . HIS A 1 76 ? 5.543 -10.081 -0.150 1.00 92.00 76 HIS A O 1
ATOM 603 N N . LEU A 1 77 ? 3.824 -10.387 -1.560 1.00 90.88 77 LEU A N 1
ATOM 604 C CA . LEU A 1 77 ? 3.019 -11.169 -0.625 1.00 90.88 77 LEU A CA 1
ATOM 605 C C . LEU A 1 77 ? 3.731 -12.471 -0.248 1.00 90.88 77 LEU A C 1
ATOM 607 O O . LEU A 1 77 ? 3.869 -12.754 0.935 1.00 90.88 77 LEU A O 1
ATOM 611 N N . GLU A 1 78 ? 4.275 -13.216 -1.209 1.00 90.56 78 GLU A N 1
ATOM 612 C CA . GLU A 1 78 ? 5.012 -14.456 -0.929 1.00 90.56 78 GLU A CA 1
ATOM 613 C C . GLU A 1 78 ? 6.256 -14.229 -0.058 1.00 90.56 78 GLU A C 1
ATOM 615 O O . GLU A 1 78 ? 6.537 -15.018 0.846 1.00 90.56 78 GLU A O 1
ATOM 620 N N . SER A 1 79 ? 6.996 -13.145 -0.299 1.00 88.62 79 SER A N 1
ATOM 621 C CA . SER A 1 79 ? 8.210 -12.816 0.461 1.00 88.62 79 SER A CA 1
ATOM 622 C C . SER A 1 79 ? 7.922 -12.315 1.878 1.00 88.62 79 SER A C 1
ATOM 624 O O . SER A 1 79 ? 8.651 -12.661 2.805 1.00 88.62 79 SER A O 1
ATOM 626 N N . THR A 1 80 ? 6.856 -11.532 2.072 1.00 84.88 80 THR A N 1
ATOM 627 C CA . THR A 1 80 ? 6.495 -10.964 3.384 1.00 84.88 80 THR A CA 1
ATOM 628 C C . THR A 1 80 ? 5.635 -11.892 4.236 1.00 84.88 80 THR A C 1
ATOM 630 O O . THR A 1 80 ? 5.715 -11.832 5.462 1.00 84.88 80 THR A O 1
ATOM 633 N N . GLN A 1 81 ? 4.840 -12.773 3.623 1.00 71.38 81 GLN A N 1
ATOM 634 C CA . GLN A 1 81 ? 4.002 -13.737 4.343 1.00 71.38 81 GLN A CA 1
ATOM 635 C C . GLN A 1 81 ? 4.779 -14.972 4.809 1.00 71.38 81 GLN A C 1
ATOM 637 O O . GLN A 1 81 ? 4.361 -15.620 5.766 1.00 71.38 81 GLN A O 1
ATOM 642 N N . ARG A 1 82 ? 5.931 -15.290 4.201 1.00 59.59 82 ARG A N 1
ATOM 643 C CA . ARG A 1 82 ? 6.817 -16.375 4.656 1.00 59.59 82 ARG A CA 1
ATOM 644 C C . ARG A 1 82 ? 7.671 -15.955 5.855 1.00 59.59 82 ARG A C 1
ATOM 646 O O . ARG A 1 82 ? 8.896 -16.002 5.824 1.00 59.59 82 ARG A O 1
ATOM 653 N N . VAL A 1 83 ? 7.013 -15.625 6.960 1.00 52.81 83 VAL A N 1
ATOM 654 C CA . VAL A 1 83 ? 7.558 -15.949 8.279 1.00 52.81 83 VAL A CA 1
ATOM 655 C C . VAL A 1 83 ? 7.254 -17.429 8.472 1.00 52.81 83 VAL A C 1
ATOM 657 O O . VAL A 1 83 ? 6.147 -17.798 8.850 1.00 52.81 83 VAL A O 1
ATOM 660 N N . SER A 1 84 ? 8.205 -18.302 8.142 1.00 49.91 84 SER A N 1
ATOM 661 C CA . SER A 1 84 ? 8.170 -19.657 8.680 1.00 49.91 84 SER A CA 1
ATOM 662 C C . SER A 1 84 ? 8.078 -19.541 10.203 1.00 49.91 84 SER A C 1
ATOM 664 O O . SER A 1 84 ? 8.881 -18.858 10.836 1.00 49.91 84 SER A O 1
ATOM 666 N N . ASP A 1 85 ? 7.083 -20.196 10.795 1.00 49.91 85 ASP A N 1
ATOM 667 C CA . ASP A 1 85 ? 6.825 -20.258 12.239 1.00 49.91 85 ASP A CA 1
ATOM 668 C C . ASP A 1 85 ? 7.942 -20.969 13.042 1.00 49.91 85 ASP A C 1
ATOM 670 O O . ASP A 1 85 ? 7.724 -21.453 14.154 1.00 49.91 85 ASP A O 1
ATOM 674 N N . GLU A 1 86 ? 9.178 -21.023 12.544 1.00 57.69 86 GLU A N 1
ATOM 675 C CA . GLU A 1 86 ? 10.318 -21.419 13.360 1.00 57.69 86 GLU A CA 1
ATOM 676 C C . GLU A 1 86 ? 10.797 -20.227 14.183 1.00 57.69 86 GLU A C 1
ATOM 678 O O . GLU A 1 86 ? 11.797 -19.566 13.905 1.00 57.69 86 GLU A O 1
ATOM 683 N N . LYS A 1 87 ? 10.068 -19.975 15.275 1.00 49.41 87 LYS A N 1
ATOM 684 C CA . LYS A 1 87 ? 10.602 -19.237 16.421 1.00 49.41 87 LYS A CA 1
ATOM 685 C C . LYS A 1 87 ? 11.981 -19.816 16.777 1.00 49.41 87 LYS A C 1
ATOM 687 O O . LYS A 1 87 ? 12.033 -20.967 17.225 1.00 49.41 87 LYS A O 1
ATOM 692 N N . PRO A 1 88 ? 13.086 -19.050 16.732 1.00 53.50 88 PRO A N 1
ATOM 693 C CA . PRO A 1 88 ? 14.290 -19.477 17.421 1.00 53.50 88 PRO A CA 1
ATOM 694 C C . PRO A 1 88 ? 13.964 -19.560 18.917 1.00 53.50 88 PRO A C 1
ATOM 696 O O . PRO A 1 88 ? 13.572 -18.575 19.553 1.00 53.50 88 PRO A O 1
ATOM 699 N N . LYS A 1 89 ? 14.065 -20.772 19.477 1.00 57.03 89 LYS A N 1
ATOM 700 C CA . LYS A 1 89 ? 13.846 -21.046 20.901 1.00 57.03 89 LYS A CA 1
ATOM 701 C C . LYS A 1 89 ? 14.702 -20.086 21.730 1.00 57.03 89 LYS A C 1
ATOM 703 O O . LYS A 1 89 ? 15.929 -20.151 21.724 1.00 57.03 89 LYS A O 1
ATOM 708 N N . LYS A 1 90 ? 14.030 -19.198 22.461 1.00 55.81 90 LYS A N 1
ATOM 709 C CA . LYS A 1 90 ? 14.629 -18.248 23.399 1.00 55.81 90 LYS A CA 1
ATOM 710 C C . LYS A 1 90 ? 15.427 -19.027 24.452 1.00 55.81 90 LYS A C 1
ATOM 712 O O . LYS A 1 90 ? 14.834 -19.688 25.303 1.00 55.81 90 LYS A O 1
ATOM 717 N N . LYS A 1 91 ? 16.764 -18.964 24.411 1.00 62.22 91 LYS A N 1
ATOM 718 C CA . LYS A 1 91 ? 17.596 -19.447 25.523 1.00 62.22 91 LYS A CA 1
ATOM 719 C C . LYS A 1 91 ? 17.347 -18.545 26.731 1.00 62.22 91 LYS A C 1
ATOM 721 O O . LYS A 1 91 ? 17.517 -17.332 26.665 1.00 62.22 91 LYS A O 1
ATOM 726 N N . MET A 1 92 ? 16.889 -19.154 27.816 1.00 49.97 92 MET A N 1
ATOM 727 C CA . MET A 1 92 ? 16.574 -18.504 29.081 1.00 49.97 92 MET A CA 1
ATOM 728 C C . MET A 1 92 ? 17.867 -18.389 29.896 1.00 49.97 92 MET A C 1
ATOM 730 O O . MET A 1 92 ? 18.328 -19.373 30.465 1.00 49.97 92 MET A O 1
ATOM 734 N N . ASN A 1 93 ? 18.485 -17.212 29.938 1.00 55.44 93 ASN A N 1
ATOM 735 C CA . ASN A 1 93 ? 19.581 -16.918 30.859 1.00 55.44 93 ASN A CA 1
ATOM 736 C C . ASN A 1 93 ? 18.997 -16.405 32.182 1.00 55.44 93 ASN A C 1
ATOM 738 O O . ASN A 1 93 ? 18.428 -15.320 32.274 1.00 55.44 93 ASN A O 1
ATOM 742 N N . LYS A 1 94 ? 19.096 -17.250 33.208 1.00 55.34 94 LYS A N 1
ATOM 743 C CA . LYS A 1 94 ? 18.442 -17.103 34.507 1.00 55.34 94 LYS A CA 1
ATOM 744 C C . LYS A 1 94 ? 19.478 -16.817 35.589 1.00 55.34 94 LYS A C 1
ATOM 746 O O . LYS A 1 94 ? 19.642 -17.623 36.493 1.00 55.34 94 LYS A O 1
ATOM 751 N N . ASN A 1 95 ? 20.165 -15.678 35.521 1.00 46.03 95 ASN A N 1
ATOM 752 C CA . ASN A 1 95 ? 21.136 -15.307 36.553 1.00 46.03 95 ASN A CA 1
ATOM 753 C C . ASN A 1 95 ? 20.817 -13.896 37.053 1.00 46.03 95 ASN A C 1
ATOM 755 O O . ASN A 1 95 ? 21.245 -12.899 36.482 1.00 46.03 95 ASN A O 1
ATOM 759 N N . GLY A 1 96 ? 20.013 -13.829 38.114 1.00 44.78 96 GLY A N 1
ATOM 760 C CA . GLY A 1 96 ? 19.853 -12.625 38.915 1.00 44.78 96 GLY A CA 1
ATOM 761 C C . GLY A 1 96 ? 20.934 -12.549 39.991 1.00 44.78 96 GLY A C 1
ATOM 762 O O . GLY A 1 96 ? 21.200 -13.539 40.669 1.00 44.78 96 GLY A O 1
ATOM 763 N N . SER A 1 97 ? 21.505 -11.364 40.208 1.00 53.50 97 SER A N 1
ATOM 764 C CA . SER A 1 97 ? 22.214 -11.053 41.452 1.00 53.50 97 SER A CA 1
ATOM 765 C C . SER A 1 97 ? 22.245 -9.542 41.754 1.00 53.50 97 SER A C 1
ATOM 767 O O . SER A 1 97 ? 22.836 -8.731 41.058 1.00 53.50 97 SER A O 1
ATOM 769 N N . LYS A 1 98 ? 21.544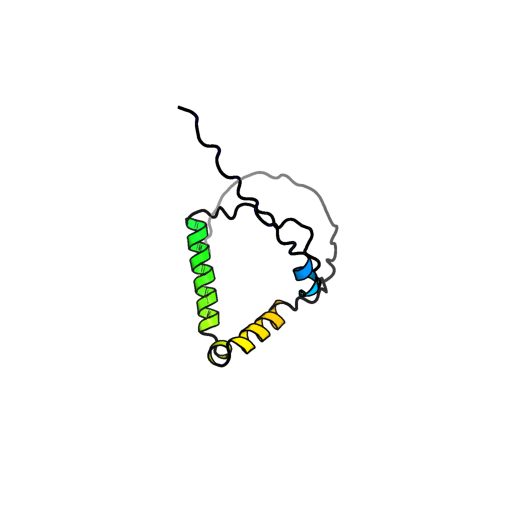 -9.199 42.844 1.00 51.78 98 LYS A N 1
ATOM 770 C CA . LYS A 1 98 ? 21.818 -8.168 43.870 1.00 51.78 98 LYS A CA 1
ATOM 771 C C . LYS A 1 98 ? 22.308 -6.754 43.467 1.00 51.78 98 LYS A C 1
ATOM 773 O O . LYS A 1 98 ? 23.493 -6.487 43.351 1.00 51.78 98 LYS A O 1
ATOM 778 N N . LYS A 1 99 ? 21.359 -5.808 43.546 1.00 52.81 99 LYS A N 1
ATOM 779 C CA . LYS A 1 99 ? 21.319 -4.629 44.453 1.00 52.81 99 LYS A CA 1
ATOM 780 C C . LYS A 1 99 ? 22.673 -3.998 44.850 1.00 52.81 99 LYS A C 1
ATOM 782 O O . LYS A 1 99 ? 23.324 -4.544 45.733 1.00 52.81 99 LYS A O 1
ATOM 787 N N . ARG A 1 100 ? 22.942 -2.748 44.427 1.00 55.62 100 ARG A N 1
ATOM 788 C CA . ARG A 1 100 ? 23.495 -1.682 45.301 1.00 55.62 100 ARG A CA 1
ATOM 789 C C . ARG A 1 100 ? 22.970 -0.295 44.910 1.00 55.62 100 ARG A C 1
ATOM 791 O O . ARG A 1 100 ? 23.017 0.113 43.759 1.00 55.62 100 ARG A O 1
ATOM 798 N N . LYS A 1 101 ? 22.450 0.401 45.922 1.00 50.56 101 LYS A N 1
ATOM 799 C CA . LYS A 1 101 ? 22.065 1.814 45.941 1.00 50.56 101 LYS A CA 1
ATOM 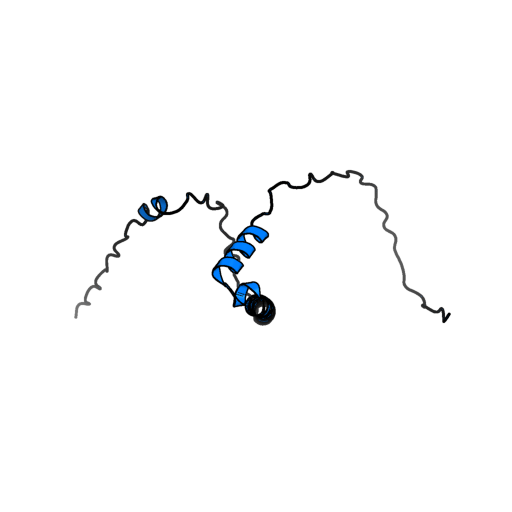800 C C . LYS A 1 101 ? 23.341 2.600 46.256 1.00 50.56 101 LYS A C 1
ATOM 802 O O . LYS A 1 101 ? 23.943 2.341 47.292 1.00 50.56 101 LYS A O 1
ATOM 807 N N . GLY A 1 102 ? 23.755 3.512 45.383 1.00 47.97 102 GLY A N 1
ATOM 808 C CA . GLY A 1 102 ? 24.921 4.375 45.582 1.00 47.97 102 GLY A CA 1
ATOM 809 C C . GLY A 1 102 ? 24.633 5.753 45.003 1.00 47.97 102 GLY A C 1
ATOM 810 O O . GLY A 1 102 ? 24.251 5.871 43.845 1.00 47.97 102 GLY A O 1
ATOM 811 N N . LYS A 1 103 ? 24.699 6.769 45.856 1.00 47.47 103 LYS A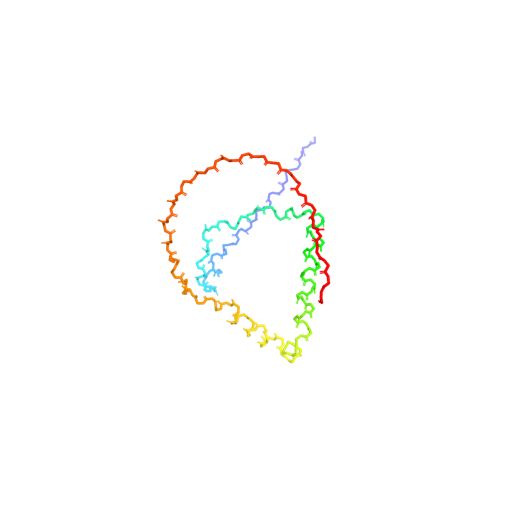 N 1
ATOM 812 C CA . LYS A 1 103 ? 24.352 8.165 45.587 1.00 47.47 103 LYS A CA 1
ATOM 813 C C . LYS A 1 103 ? 25.576 8.925 45.049 1.00 47.47 103 LYS A C 1
ATOM 815 O O . LYS A 1 103 ? 26.704 8.518 45.286 1.00 47.47 103 LYS A O 1
ATOM 820 N N . SER A 1 104 ? 25.265 10.082 44.460 1.00 46.69 104 SER A N 1
ATOM 821 C CA . SER A 1 104 ? 26.034 11.336 44.351 1.00 46.69 104 SER A CA 1
ATOM 822 C C . SER A 1 104 ? 27.022 11.581 43.200 1.00 46.69 104 SER A C 1
ATOM 824 O O . SER A 1 104 ? 28.111 11.034 43.176 1.00 46.69 104 SER A O 1
ATOM 826 N N . LYS A 1 105 ? 26.626 12.626 42.453 1.00 43.56 105 LYS A N 1
ATOM 827 C CA . LYS A 1 105 ? 27.332 13.876 42.107 1.00 43.56 105 LYS A CA 1
ATOM 828 C C . LYS A 1 105 ? 28.167 13.933 40.816 1.00 43.56 105 LYS A C 1
ATOM 830 O O . LYS A 1 105 ? 28.962 13.068 40.497 1.00 43.56 105 LYS A O 1
ATOM 835 N N . THR A 1 106 ? 27.863 15.030 40.122 1.00 49.91 106 THR A N 1
ATOM 836 C CA . THR A 1 106 ? 28.432 15.696 38.946 1.00 49.91 106 THR A CA 1
ATOM 837 C C . THR A 1 106 ? 29.928 15.998 39.030 1.00 49.91 106 THR A C 1
ATOM 839 O O . THR A 1 106 ? 30.467 16.013 40.132 1.00 49.91 106 THR A O 1
ATOM 842 N N . SER A 1 107 ? 30.453 16.449 37.877 1.00 48.41 107 SER A N 1
ATOM 843 C CA . SER A 1 107 ? 31.780 17.033 37.596 1.00 48.41 107 SER A CA 1
ATOM 844 C C . SER A 1 107 ? 32.784 15.988 37.064 1.00 48.41 107 SER A C 1
ATOM 846 O O . SER A 1 107 ? 32.748 14.841 37.481 1.00 48.41 107 SER A O 1
ATOM 848 N N . ASP A 1 108 ? 33.625 16.217 36.054 1.00 44.34 108 ASP A N 1
ATOM 849 C CA . ASP A 1 108 ? 34.008 17.411 35.304 1.00 44.34 108 ASP A CA 1
ATOM 850 C C . ASP A 1 108 ? 34.558 17.019 33.914 1.00 44.34 108 ASP A C 1
ATOM 852 O O . ASP A 1 108 ? 35.138 15.953 33.738 1.00 44.34 108 ASP A O 1
ATOM 856 N N . ARG A 1 109 ? 34.407 17.954 32.966 1.00 44.91 109 ARG A N 1
ATOM 857 C CA . ARG A 1 109 ? 35.390 18.347 31.936 1.00 44.91 109 ARG A CA 1
ATOM 858 C C . ARG A 1 109 ? 35.999 17.262 31.028 1.00 44.91 109 ARG A C 1
ATOM 860 O O . ARG A 1 109 ? 37.026 16.665 31.325 1.00 44.91 109 ARG A O 1
ATOM 867 N N . ALA A 1 110 ? 35.458 17.166 29.811 1.00 54.66 110 ALA A N 1
ATOM 868 C CA . ALA A 1 110 ? 36.179 16.623 28.664 1.00 54.66 110 ALA A CA 1
ATOM 869 C C . ALA A 1 110 ? 37.236 17.637 28.182 1.00 54.66 110 ALA A C 1
ATOM 871 O O . ALA A 1 110 ? 36.891 18.698 27.661 1.00 54.66 110 ALA A O 1
ATOM 872 N N . GLN A 1 111 ? 38.516 17.311 28.356 1.00 50.88 111 GLN A N 1
ATOM 873 C CA . GLN A 1 111 ? 39.615 17.851 27.557 1.00 50.88 111 GLN A CA 1
ATOM 874 C C . GLN A 1 111 ? 40.551 16.703 27.185 1.00 50.88 111 GLN A C 1
ATOM 876 O O . GLN A 1 111 ? 41.135 16.089 28.070 1.00 50.88 111 GLN A O 1
ATOM 881 N N . SER A 1 112 ? 40.703 16.434 25.891 1.00 58.22 112 SER A N 1
ATOM 882 C CA . SER A 1 112 ? 41.977 15.992 25.321 1.00 58.22 112 SER A CA 1
ATOM 883 C C . SER A 1 112 ? 41.950 16.225 23.815 1.00 58.22 112 SER A C 1
ATOM 885 O O . SER A 1 112 ? 41.004 15.826 23.140 1.00 58.22 112 SER A O 1
ATOM 887 N N . MET A 1 113 ? 42.972 16.939 23.358 1.00 55.53 113 MET A N 1
ATOM 888 C CA . MET A 1 113 ? 43.238 17.387 21.996 1.00 55.53 113 MET A CA 1
ATOM 889 C C . MET A 1 113 ? 43.852 16.282 21.118 1.00 55.53 113 MET A C 1
ATOM 891 O O . MET A 1 113 ? 44.422 15.325 21.640 1.00 55.53 113 MET A O 1
ATOM 895 N N . ASP A 1 114 ? 43.673 16.490 19.813 1.00 42.94 114 ASP A N 1
ATOM 896 C CA . ASP A 1 114 ? 44.472 16.158 18.618 1.00 42.94 114 ASP A CA 1
ATOM 897 C C . ASP A 1 114 ? 45.520 15.025 18.645 1.00 42.94 114 ASP A C 1
ATOM 899 O O . ASP A 1 114 ? 46.505 15.092 19.382 1.00 42.94 114 ASP A O 1
ATOM 903 N N . VAL A 1 115 ? 45.369 14.088 17.690 1.00 47.62 115 VAL A N 1
ATOM 904 C CA . VAL A 1 115 ? 46.424 13.632 16.755 1.00 47.62 115 VAL A CA 1
ATOM 905 C C . VAL A 1 115 ? 45.786 13.331 15.399 1.00 47.62 115 VAL A C 1
ATOM 907 O O . VAL A 1 115 ? 44.692 12.720 15.406 1.00 47.62 115 VAL A O 1
#